Protein AF-A0A952QLT5-F1 (afdb_monomer_lite)

pLDDT: mean 81.27, std 15.03, range [35.94, 95.25]

Sequence (162 aa):
MIRPEEASAAYPIQHNERGAALALLPLIATLLYYASPRELRQEPLYQFLPQLCAYAALLTWSRLNGATVTRLGLTRALIPRGLRLGIATGLALGTANVLVILYLVPRLGADYRFLADTPHAKIPLLLMLPWFILMIAAMVELNFRGFLLGRLLGLGLPSALA

Structure (mmCIF, N/CA/C/O backbone):
data_AF-A0A952QLT5-F1
#
_entry.id   AF-A0A952QLT5-F1
#
loop_
_atom_site.group_PDB
_atom_site.id
_atom_site.type_symbol
_atom_site.label_atom_id
_atom_site.label_alt_id
_atom_site.label_comp_id
_atom_site.label_asym_id
_atom_site.label_entity_id
_atom_site.label_seq_id
_atom_site.pdbx_PDB_ins_code
_atom_site.Cartn_x
_atom_site.Cartn_y
_atom_site.Cartn_z
_atom_site.occupancy
_atom_site.B_iso_or_equiv
_atom_site.auth_seq_id
_atom_site.auth_comp_id
_atom_site.auth_asym_id
_atom_site.auth_atom_id
_atom_site.pdbx_PDB_model_num
ATOM 1 N N . MET A 1 1 ? 20.590 -24.428 -11.834 1.00 36.09 1 MET A N 1
ATOM 2 C CA . MET A 1 1 ? 21.970 -23.910 -11.926 1.00 36.09 1 MET A CA 1
ATOM 3 C C . MET A 1 1 ? 21.932 -22.771 -12.934 1.00 36.09 1 MET A C 1
ATOM 5 O O . MET A 1 1 ? 21.778 -23.038 -14.116 1.00 36.09 1 MET A O 1
ATOM 9 N N . ILE A 1 2 ? 21.871 -21.523 -12.466 1.00 38.81 2 ILE A N 1
ATOM 10 C CA . ILE A 1 2 ? 21.764 -20.344 -13.344 1.00 38.81 2 ILE A CA 1
ATOM 11 C C . ILE A 1 2 ? 23.170 -20.040 -13.867 1.00 38.81 2 ILE A C 1
ATOM 13 O O . ILE A 1 2 ? 24.128 -20.074 -13.093 1.00 38.81 2 ILE A O 1
ATOM 17 N N . ARG A 1 3 ? 23.307 -19.823 -15.179 1.00 35.94 3 ARG A N 1
ATOM 18 C CA . ARG A 1 3 ? 24.600 -19.536 -15.811 1.00 35.94 3 ARG A CA 1
ATOM 19 C C . ARG A 1 3 ? 25.127 -18.176 -15.317 1.00 35.94 3 ARG A C 1
ATOM 21 O O . ARG A 1 3 ? 24.349 -17.223 -15.280 1.00 35.94 3 ARG A O 1
ATOM 28 N N . PRO A 1 4 ? 26.426 -18.050 -14.984 1.00 48.34 4 PRO A N 1
ATOM 29 C CA . PRO A 1 4 ? 27.006 -16.804 -14.466 1.00 48.34 4 PRO A CA 1
ATOM 30 C C . PRO A 1 4 ? 26.878 -15.605 -15.424 1.00 48.34 4 PRO A C 1
ATOM 32 O O . PRO A 1 4 ? 26.941 -14.457 -14.994 1.00 48.34 4 PRO A O 1
ATOM 35 N N . GLU A 1 5 ? 26.623 -15.855 -16.708 1.00 43.56 5 GLU A N 1
ATOM 36 C CA . GLU A 1 5 ? 26.457 -14.825 -17.738 1.00 43.56 5 GLU A CA 1
ATOM 37 C C . GLU A 1 5 ? 25.092 -14.111 -17.665 1.00 43.56 5 GLU A C 1
ATOM 39 O O . GLU A 1 5 ? 25.003 -12.917 -17.947 1.00 43.56 5 GLU A O 1
ATOM 44 N N . GLU A 1 6 ? 24.037 -14.780 -17.181 1.00 43.28 6 GLU A N 1
ATOM 45 C CA . GLU A 1 6 ? 22.712 -14.159 -16.992 1.00 43.28 6 GLU A CA 1
ATOM 46 C C . GLU A 1 6 ? 22.671 -13.238 -15.762 1.00 43.28 6 GLU A C 1
ATOM 48 O O . GLU A 1 6 ? 21.925 -12.259 -15.740 1.00 43.28 6 GLU A O 1
ATOM 53 N N . ALA A 1 7 ? 23.525 -13.492 -14.764 1.00 42.78 7 ALA A N 1
ATOM 54 C CA . ALA A 1 7 ? 23.685 -12.611 -13.608 1.00 42.78 7 ALA A CA 1
ATOM 55 C C . ALA A 1 7 ? 24.369 -11.281 -13.983 1.00 42.78 7 ALA A C 1
ATOM 57 O O . ALA A 1 7 ? 24.081 -10.243 -13.387 1.00 42.78 7 ALA A O 1
ATOM 58 N N . SER A 1 8 ? 25.232 -11.292 -15.005 1.00 38.31 8 SER A N 1
ATOM 59 C CA . SER A 1 8 ? 25.955 -10.103 -15.470 1.00 38.31 8 SER A CA 1
ATOM 60 C C . SER A 1 8 ? 25.047 -9.124 -16.231 1.00 38.31 8 SER A C 1
ATOM 62 O O . SER A 1 8 ? 25.187 -7.910 -16.092 1.00 38.31 8 SER A O 1
ATOM 64 N N . ALA A 1 9 ? 24.035 -9.623 -16.949 1.00 39.69 9 ALA A N 1
ATOM 65 C CA . ALA A 1 9 ? 23.092 -8.792 -17.707 1.00 39.69 9 ALA A CA 1
ATOM 66 C C . ALA A 1 9 ? 22.035 -8.068 -16.843 1.00 39.69 9 ALA A C 1
ATOM 68 O O . ALA A 1 9 ? 21.414 -7.113 -17.312 1.00 39.69 9 ALA A O 1
ATOM 69 N N . ALA A 1 10 ? 21.837 -8.475 -15.584 1.00 40.59 10 ALA A N 1
ATOM 70 C CA . ALA A 1 10 ? 20.970 -7.775 -14.628 1.00 40.59 10 ALA A CA 1
ATOM 71 C C . ALA A 1 10 ? 21.656 -6.556 -13.973 1.00 40.59 10 ALA A C 1
ATOM 73 O O . ALA A 1 10 ? 20.989 -5.646 -13.479 1.00 40.59 10 ALA A O 1
ATOM 74 N N . TYR A 1 11 ? 22.989 -6.511 -14.016 1.00 40.41 11 TYR A N 1
ATOM 75 C CA . TYR A 1 11 ? 23.822 -5.520 -13.339 1.00 40.41 11 TYR A CA 1
ATOM 76 C C . TYR A 1 11 ? 23.891 -4.108 -13.983 1.00 40.41 11 TYR A C 1
ATOM 78 O O . TYR A 1 11 ? 24.006 -3.129 -13.240 1.00 40.41 11 TYR A O 1
ATOM 86 N N . PRO A 1 12 ? 23.777 -3.899 -15.316 1.00 38.44 12 PRO A N 1
ATOM 87 C CA . PRO A 1 12 ? 24.002 -2.572 -15.897 1.00 38.44 12 PRO A CA 1
ATOM 88 C C . PRO A 1 12 ? 22.835 -1.593 -15.676 1.00 38.44 12 PRO A C 1
ATOM 90 O O . PRO A 1 12 ? 23.028 -0.383 -15.771 1.00 38.44 12 PRO A O 1
ATOM 93 N N . ILE A 1 13 ? 21.623 -2.067 -15.350 1.00 49.72 13 ILE A N 1
ATOM 94 C CA . ILE A 1 13 ? 20.442 -1.195 -15.153 1.00 49.72 13 ILE A CA 1
ATOM 95 C C . ILE A 1 13 ? 20.454 -0.518 -13.770 1.00 49.72 13 ILE A C 1
ATOM 97 O O . ILE A 1 13 ? 19.896 0.576 -13.606 1.00 49.72 13 ILE A O 1
ATOM 101 N N . GLN A 1 14 ? 21.105 -1.153 -12.793 1.00 52.66 14 GLN A N 1
ATOM 102 C CA . GLN A 1 14 ? 21.151 -0.718 -11.396 1.00 52.66 14 GLN A CA 1
ATOM 103 C C . GLN A 1 14 ? 22.226 0.353 -11.154 1.00 52.66 14 GLN A C 1
ATOM 105 O O . GLN A 1 14 ? 22.047 1.232 -10.317 1.00 52.66 14 GLN A O 1
ATOM 110 N N . HIS A 1 15 ? 23.296 0.359 -11.957 1.00 52.56 15 HIS A N 1
ATOM 111 C CA . HIS A 1 15 ? 24.468 1.214 -11.742 1.00 52.56 15 HIS A CA 1
ATOM 112 C C . HIS A 1 15 ? 24.239 2.723 -11.977 1.00 52.56 15 HIS A C 1
ATOM 114 O O . HIS A 1 15 ? 25.069 3.535 -11.572 1.00 52.56 15 HIS A O 1
ATOM 120 N N . ASN A 1 16 ? 23.123 3.111 -12.609 1.00 67.62 16 ASN A N 1
ATOM 121 C CA . ASN A 1 16 ? 22.758 4.513 -12.876 1.00 67.62 16 ASN A CA 1
ATOM 122 C C . ASN A 1 16 ? 21.412 4.918 -12.247 1.00 67.62 16 ASN A C 1
ATOM 124 O O . ASN A 1 16 ? 20.824 5.940 -12.601 1.00 67.62 16 ASN A O 1
ATOM 128 N N . GLU A 1 17 ? 20.870 4.095 -11.354 1.00 80.50 17 GLU A N 1
ATOM 129 C CA . GLU A 1 17 ? 19.639 4.435 -10.659 1.00 80.50 17 GLU A CA 1
ATOM 130 C C . GLU A 1 17 ? 19.909 5.400 -9.501 1.00 80.50 17 GLU A C 1
ATOM 132 O O . GLU A 1 17 ? 20.767 5.166 -8.652 1.00 80.50 17 GLU A O 1
ATOM 137 N N . ARG A 1 18 ? 19.147 6.494 -9.444 1.00 85.25 18 ARG A N 1
ATOM 138 C CA . ARG A 1 18 ? 19.294 7.534 -8.422 1.00 85.25 18 ARG A CA 1
ATOM 139 C C . ARG A 1 18 ? 18.211 7.412 -7.361 1.00 85.25 18 ARG A C 1
ATOM 141 O O . ARG A 1 18 ? 17.051 7.151 -7.667 1.00 85.25 18 ARG A O 1
ATOM 148 N N . GLY A 1 19 ? 18.575 7.657 -6.105 1.00 86.38 19 GLY A N 1
ATOM 149 C CA . GLY A 1 19 ? 17.603 7.757 -5.015 1.00 86.38 19 GLY A CA 1
ATOM 150 C C . GLY A 1 19 ? 16.946 6.433 -4.612 1.00 86.38 19 GLY A C 1
ATOM 151 O O . GLY A 1 19 ? 15.830 6.461 -4.106 1.00 86.38 19 GLY A O 1
ATOM 152 N N . ALA A 1 20 ? 17.606 5.282 -4.794 1.00 87.19 20 ALA A N 1
ATOM 153 C CA . ALA A 1 20 ? 17.091 3.990 -4.318 1.00 87.19 20 ALA A CA 1
ATOM 154 C C . ALA A 1 20 ? 16.784 3.998 -2.803 1.00 87.19 20 ALA A C 1
ATOM 156 O O . ALA A 1 20 ? 15.791 3.421 -2.368 1.00 87.19 20 ALA A O 1
ATOM 157 N N . ALA A 1 21 ? 17.569 4.743 -2.013 1.00 90.00 21 ALA A N 1
ATOM 158 C CA . ALA A 1 21 ? 17.358 4.937 -0.576 1.00 90.00 21 ALA A CA 1
ATOM 159 C C . ALA A 1 21 ? 16.013 5.599 -0.211 1.00 90.00 21 ALA A C 1
ATOM 161 O O . ALA A 1 21 ? 15.576 5.479 0.931 1.00 90.00 21 ALA A O 1
ATOM 162 N N . LEU A 1 22 ? 15.309 6.238 -1.158 1.00 92.31 22 LEU A N 1
ATOM 163 C CA . LEU A 1 22 ? 13.953 6.759 -0.928 1.00 92.31 22 LEU A CA 1
ATOM 164 C C . LEU A 1 22 ? 12.965 5.650 -0.531 1.00 92.31 22 LEU A C 1
ATOM 166 O O . LEU A 1 22 ? 11.978 5.933 0.142 1.00 92.31 22 LEU A O 1
ATOM 170 N N . ALA A 1 23 ? 13.251 4.390 -0.875 1.00 91.62 23 ALA A N 1
ATOM 171 C CA . ALA A 1 23 ? 12.488 3.230 -0.418 1.00 91.62 23 ALA A CA 1
ATOM 172 C C . ALA A 1 23 ? 12.523 3.033 1.113 1.00 91.62 23 ALA A C 1
ATOM 174 O O . ALA A 1 23 ? 11.614 2.425 1.672 1.00 91.62 23 ALA A O 1
ATOM 175 N N . LEU A 1 24 ? 13.522 3.579 1.816 1.00 91.94 24 LEU A N 1
ATOM 176 C CA . LEU A 1 24 ? 13.597 3.507 3.280 1.00 91.94 24 LEU A CA 1
ATOM 177 C C . LEU A 1 24 ? 12.626 4.474 3.964 1.00 91.94 24 LEU A C 1
ATOM 179 O O . LEU A 1 24 ? 12.219 4.223 5.094 1.00 91.94 24 LEU A O 1
ATOM 183 N N . LEU A 1 25 ? 12.226 5.560 3.295 1.00 93.50 25 LEU A N 1
ATOM 184 C CA . LEU A 1 25 ? 11.369 6.594 3.877 1.00 93.50 25 LEU A CA 1
ATOM 185 C C . LEU A 1 25 ? 10.022 6.045 4.390 1.00 93.50 25 LEU A C 1
ATOM 187 O O . LEU A 1 25 ? 9.725 6.251 5.567 1.00 93.50 25 LEU A O 1
ATOM 191 N N . PRO A 1 26 ? 9.209 5.326 3.588 1.00 92.94 26 PRO A N 1
ATOM 192 C CA . PRO A 1 26 ? 7.968 4.742 4.098 1.00 92.94 26 PRO A CA 1
ATOM 193 C C . PRO A 1 26 ? 8.198 3.644 5.138 1.00 92.94 26 PRO A C 1
ATOM 195 O O . PRO A 1 26 ? 7.357 3.463 6.018 1.00 92.94 26 PRO A O 1
ATOM 198 N N . LEU A 1 27 ? 9.332 2.937 5.087 1.00 91.44 27 LEU A N 1
ATOM 199 C CA . LEU A 1 27 ? 9.670 1.918 6.078 1.00 91.44 27 LEU A CA 1
ATOM 200 C C . LEU A 1 27 ? 9.921 2.560 7.449 1.00 91.44 27 LEU A C 1
ATOM 202 O O . LEU A 1 27 ? 9.315 2.166 8.442 1.00 91.44 27 LEU A O 1
ATOM 206 N N . ILE A 1 28 ? 10.740 3.613 7.481 1.00 93.94 28 ILE A N 1
ATOM 207 C CA . ILE A 1 28 ? 11.005 4.409 8.682 1.00 93.94 28 ILE A CA 1
ATOM 208 C C . ILE A 1 28 ? 9.711 5.051 9.185 1.00 93.94 28 ILE A C 1
ATOM 210 O O . ILE A 1 28 ? 9.418 4.962 10.372 1.00 93.94 28 ILE A O 1
ATOM 214 N N . ALA A 1 29 ? 8.898 5.635 8.301 1.00 93.88 29 ALA A N 1
ATOM 215 C CA . ALA A 1 29 ? 7.616 6.223 8.685 1.00 93.88 29 ALA A CA 1
ATOM 216 C C . ALA A 1 29 ? 6.672 5.188 9.323 1.00 93.88 29 ALA A C 1
ATOM 218 O O . ALA A 1 29 ? 6.022 5.484 10.323 1.00 93.88 29 ALA A O 1
ATOM 219 N N . THR A 1 30 ? 6.642 3.959 8.798 1.00 93.62 30 THR A N 1
ATOM 220 C CA . THR A 1 30 ? 5.861 2.852 9.372 1.00 93.62 30 THR A CA 1
ATOM 221 C C . THR A 1 30 ? 6.380 2.461 10.755 1.00 93.62 30 THR A C 1
ATOM 223 O O . THR A 1 30 ? 5.596 2.327 11.693 1.00 93.62 30 THR A O 1
ATOM 226 N N . LEU A 1 31 ? 7.699 2.314 10.912 1.00 94.06 31 LEU A N 1
ATOM 227 C CA . LEU A 1 31 ? 8.315 1.988 12.201 1.00 94.06 31 LEU A CA 1
ATOM 228 C C . LEU A 1 31 ? 8.044 3.074 13.246 1.00 94.06 31 LEU A C 1
ATOM 230 O O . LEU A 1 31 ? 7.652 2.758 14.366 1.00 94.06 31 LEU A O 1
ATOM 234 N N . LEU A 1 32 ? 8.193 4.345 12.868 1.00 94.00 32 LEU A N 1
ATOM 235 C CA . LEU A 1 32 ? 7.909 5.482 13.741 1.00 94.00 32 LEU A CA 1
ATOM 236 C C . LEU A 1 32 ? 6.433 5.538 14.135 1.00 94.00 32 LEU A C 1
ATOM 238 O O . LEU A 1 32 ? 6.142 5.766 15.305 1.00 94.00 32 LEU A O 1
ATOM 242 N N . TYR A 1 33 ? 5.517 5.259 13.202 1.00 93.56 33 TYR A N 1
ATOM 243 C CA . TYR A 1 33 ? 4.089 5.173 13.504 1.00 93.56 33 TYR A CA 1
ATOM 244 C C . TYR A 1 33 ? 3.797 4.108 14.569 1.00 93.56 33 TYR A C 1
ATOM 246 O O . TYR A 1 33 ? 3.081 4.371 15.532 1.00 93.56 33 TYR A O 1
ATOM 254 N N . TYR A 1 34 ? 4.370 2.907 14.451 1.00 92.88 34 TYR A N 1
ATOM 255 C CA . TYR A 1 34 ? 4.155 1.864 15.459 1.00 92.88 34 TYR A CA 1
ATOM 256 C C . TYR A 1 34 ? 4.877 2.144 16.782 1.00 92.88 34 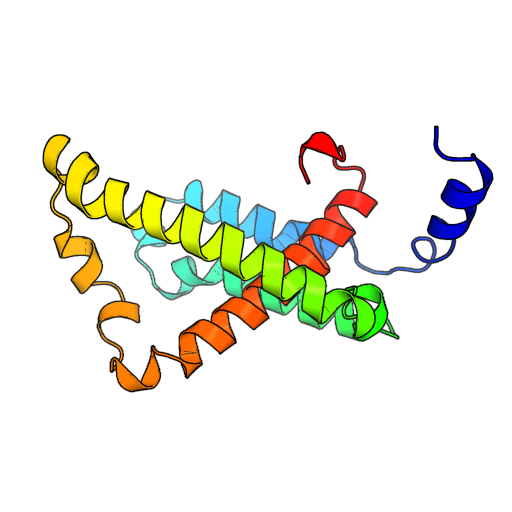TYR A C 1
ATOM 258 O O . TYR A 1 34 ? 4.365 1.762 17.836 1.00 92.88 34 TYR A O 1
ATOM 266 N N . ALA A 1 35 ? 6.011 2.845 16.748 1.00 94.50 35 ALA A N 1
ATOM 267 C CA . ALA A 1 35 ? 6.749 3.261 17.937 1.00 94.50 35 ALA A CA 1
ATOM 268 C C . ALA A 1 35 ? 6.112 4.455 18.674 1.00 94.50 35 ALA A C 1
ATOM 270 O O . ALA A 1 35 ? 6.483 4.732 19.814 1.00 94.50 35 ALA A O 1
ATOM 271 N N . SER A 1 36 ? 5.170 5.172 18.054 1.00 93.81 36 SER A N 1
ATOM 272 C CA . SER A 1 36 ? 4.598 6.380 18.642 1.00 93.81 36 SER A CA 1
ATOM 273 C C . SER A 1 36 ? 3.577 6.087 19.755 1.00 93.81 36 SER A C 1
ATOM 275 O O . SER A 1 36 ? 2.937 5.027 19.767 1.00 93.81 36 SER A O 1
ATOM 277 N N . PRO A 1 37 ? 3.338 7.063 20.651 1.00 95.12 37 PRO A N 1
ATOM 278 C CA . PRO A 1 37 ? 2.218 7.050 21.587 1.00 95.12 37 PRO A CA 1
ATOM 279 C C . PRO A 1 37 ? 0.861 6.851 20.900 1.00 95.12 37 PRO A C 1
ATOM 281 O O . PRO A 1 37 ? 0.683 7.153 19.713 1.00 95.12 37 PRO A O 1
ATOM 284 N N . ARG A 1 38 ? -0.110 6.334 21.659 1.00 91.19 38 ARG A N 1
ATOM 285 C CA . ARG A 1 38 ? -1.441 5.977 21.147 1.00 91.19 38 ARG A CA 1
ATOM 286 C C . ARG A 1 38 ? -2.219 7.204 20.678 1.00 91.19 38 ARG A C 1
ATOM 288 O O . ARG A 1 38 ? -2.959 7.094 19.709 1.00 91.19 38 ARG A O 1
ATOM 295 N N . GLU A 1 39 ? -2.010 8.334 21.336 1.00 93.06 39 GLU A N 1
ATOM 296 C CA . GLU A 1 39 ? -2.644 9.621 21.066 1.00 93.06 39 GLU A CA 1
ATOM 297 C C . GLU A 1 39 ? -2.296 10.083 19.647 1.00 93.06 39 GLU A C 1
ATOM 299 O O . GLU A 1 39 ? -3.181 10.384 18.856 1.00 93.06 39 GLU A O 1
ATOM 304 N N . LEU A 1 40 ? -1.013 10.006 19.272 1.00 90.19 40 LEU A N 1
ATOM 305 C CA . LEU A 1 40 ? -0.566 10.340 17.918 1.00 90.19 40 LEU A CA 1
ATOM 306 C C . LEU A 1 40 ? -1.095 9.356 16.872 1.00 90.19 40 LEU A C 1
ATOM 308 O O . LEU A 1 40 ? -1.480 9.776 15.789 1.00 90.19 40 LEU A O 1
ATOM 312 N N . ARG A 1 41 ? -1.178 8.054 17.180 1.00 90.12 41 ARG A N 1
ATOM 313 C CA . ARG A 1 41 ? -1.723 7.063 16.230 1.00 90.12 41 ARG A CA 1
ATOM 314 C C . ARG A 1 41 ? -3.206 7.260 15.914 1.00 90.12 41 ARG A C 1
ATOM 316 O O . ARG A 1 41 ? -3.672 6.729 14.910 1.00 90.12 41 ARG A O 1
ATOM 323 N N . GLN A 1 42 ? -3.941 7.967 16.770 1.00 87.56 42 GLN A N 1
ATOM 324 C CA . GLN A 1 42 ? -5.357 8.272 16.561 1.00 87.56 42 GLN A CA 1
ATOM 325 C C . GLN A 1 42 ? -5.570 9.498 15.665 1.00 87.56 42 GLN A C 1
ATOM 327 O O . GLN A 1 42 ? -6.660 9.656 15.119 1.00 87.56 42 GLN A O 1
ATOM 332 N N . GLU A 1 43 ? -4.539 10.323 15.465 1.00 89.88 43 GLU A N 1
ATOM 333 C CA . GLU A 1 43 ? -4.609 11.476 14.574 1.00 89.88 43 GLU A CA 1
ATOM 334 C C . GLU A 1 43 ? -4.617 11.028 13.101 1.00 89.88 43 GLU A C 1
ATOM 336 O O . GLU A 1 43 ? -3.659 10.388 12.648 1.00 89.88 43 GLU A O 1
ATOM 341 N N . PRO A 1 44 ? -5.646 11.383 12.302 1.00 87.38 44 PRO A N 1
ATOM 342 C CA . PRO A 1 44 ? -5.785 10.892 10.930 1.00 87.38 44 PRO A CA 1
ATOM 343 C C . PRO A 1 44 ? -4.561 11.178 10.054 1.00 87.38 44 PRO A C 1
ATOM 345 O O . PRO A 1 44 ? -4.092 10.306 9.327 1.00 87.38 44 PRO A O 1
ATOM 348 N N . LEU A 1 45 ? -3.992 12.384 10.147 1.00 88.19 45 LEU A N 1
ATOM 349 C CA . LEU A 1 45 ? -2.800 12.756 9.376 1.00 88.19 45 LEU A CA 1
ATOM 350 C C . LEU A 1 45 ? -1.597 11.872 9.710 1.00 88.19 45 LEU A C 1
ATOM 352 O O . LEU A 1 45 ? -0.832 11.502 8.819 1.00 88.19 45 LEU A O 1
ATOM 356 N N . TYR A 1 46 ? -1.449 11.509 10.982 1.00 89.50 46 TYR A N 1
ATOM 357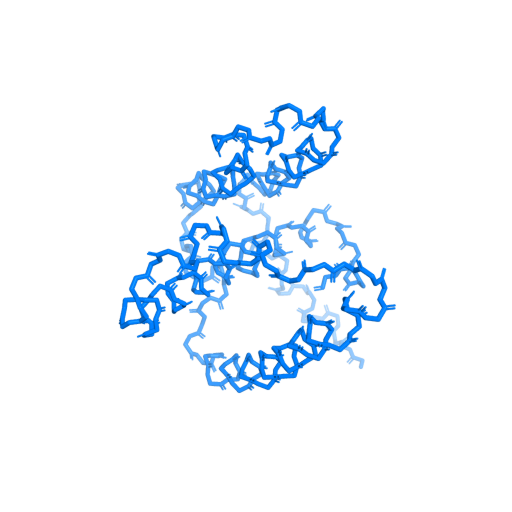 C CA . TYR A 1 46 ? -0.366 10.654 11.441 1.00 89.50 46 TYR A CA 1
ATOM 358 C C . TYR A 1 46 ? -0.573 9.201 10.989 1.00 89.50 46 TYR A C 1
ATOM 360 O O . TYR A 1 46 ? 0.378 8.543 10.570 1.00 89.50 46 TYR A O 1
ATOM 368 N N . GLN A 1 47 ? -1.825 8.732 10.964 1.00 88.94 47 GLN A N 1
ATOM 369 C CA . GLN A 1 47 ? -2.195 7.419 10.431 1.00 88.94 47 GLN A CA 1
ATOM 370 C C . GLN A 1 47 ? -1.868 7.275 8.934 1.00 88.94 47 GLN A C 1
ATOM 372 O O . GLN A 1 47 ? -1.446 6.205 8.493 1.00 88.94 47 GLN A O 1
ATOM 377 N N . PHE A 1 48 ? -2.022 8.346 8.148 1.00 89.81 48 PHE A N 1
ATOM 378 C CA . PHE A 1 48 ? -1.711 8.343 6.713 1.00 89.81 48 PHE A CA 1
ATOM 379 C C . PHE A 1 48 ? -0.247 8.657 6.384 1.00 89.81 48 PHE A C 1
ATOM 381 O O . PHE A 1 48 ? 0.159 8.499 5.230 1.00 89.81 48 PHE A O 1
ATOM 388 N N . LEU A 1 49 ? 0.564 9.062 7.365 1.00 92.56 49 LEU A N 1
ATOM 389 C CA . LEU A 1 49 ? 1.949 9.480 7.148 1.00 92.56 49 LEU A CA 1
ATOM 390 C C . LEU A 1 49 ? 2.799 8.424 6.416 1.00 92.56 49 LEU A C 1
ATOM 392 O O . LEU A 1 49 ? 3.454 8.796 5.439 1.00 92.56 49 LEU A O 1
ATOM 396 N N . PRO A 1 50 ? 2.757 7.120 6.771 1.00 92.81 50 PRO A N 1
ATOM 397 C CA . PRO A 1 50 ? 3.520 6.109 6.040 1.00 92.81 50 PRO A CA 1
ATOM 398 C C . PRO A 1 50 ? 3.148 6.045 4.555 1.00 92.81 50 PRO A C 1
ATOM 400 O O . PRO A 1 50 ? 4.028 5.984 3.695 1.00 92.81 50 PRO A O 1
ATOM 403 N N . GLN A 1 51 ? 1.852 6.141 4.244 1.00 91.56 51 GLN A N 1
ATOM 404 C CA . GLN A 1 51 ? 1.347 6.099 2.873 1.00 91.56 51 GLN A CA 1
ATOM 405 C C . GLN A 1 51 ? 1.750 7.351 2.080 1.00 91.56 51 GLN A C 1
ATOM 407 O O . GLN A 1 51 ? 2.161 7.253 0.922 1.00 91.56 51 GLN A O 1
ATOM 412 N N . LEU A 1 52 ? 1.677 8.530 2.705 1.00 93.25 52 L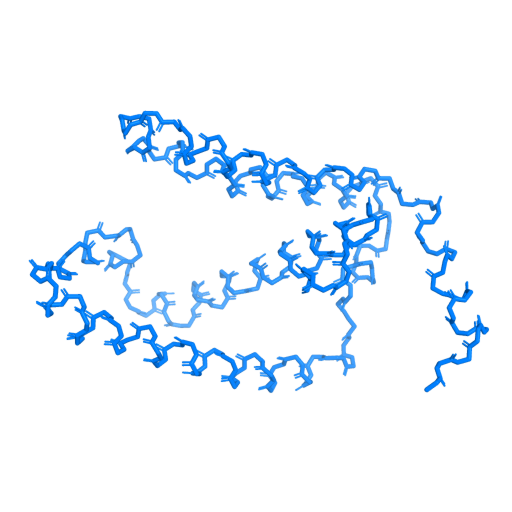EU A N 1
ATOM 413 C CA . LEU A 1 52 ? 2.111 9.792 2.103 1.00 93.25 52 LEU A CA 1
ATOM 414 C C . LEU A 1 52 ? 3.612 9.768 1.795 1.00 93.25 52 LEU A C 1
ATOM 416 O O . LEU A 1 52 ? 4.016 10.107 0.681 1.00 93.25 52 LEU A O 1
ATOM 420 N N . CYS A 1 53 ? 4.429 9.294 2.738 1.00 95.25 53 CYS A N 1
ATOM 421 C CA . CYS A 1 53 ? 5.859 9.075 2.540 1.00 95.25 53 CYS A CA 1
ATOM 422 C C . CYS A 1 53 ? 6.131 8.112 1.379 1.00 95.25 53 CYS A C 1
ATOM 424 O O . CYS A 1 53 ? 7.014 8.370 0.563 1.00 95.25 53 CYS A O 1
ATOM 426 N N . ALA A 1 54 ? 5.356 7.032 1.272 1.00 93.50 54 ALA A N 1
ATOM 427 C CA . ALA A 1 54 ? 5.514 6.033 0.225 1.00 93.50 54 ALA A CA 1
ATOM 428 C C . ALA A 1 54 ? 5.275 6.620 -1.172 1.00 93.50 54 ALA A C 1
ATOM 430 O O . ALA A 1 54 ? 6.083 6.416 -2.083 1.00 93.50 54 ALA A O 1
ATOM 431 N N . TYR A 1 55 ? 4.193 7.380 -1.347 1.00 93.44 55 TYR A N 1
ATOM 432 C CA . TYR A 1 55 ? 3.883 8.009 -2.630 1.00 93.44 55 TYR A CA 1
ATOM 433 C C . TYR A 1 55 ? 4.807 9.183 -2.953 1.00 93.44 55 TYR A C 1
ATOM 435 O O . TYR A 1 55 ? 5.201 9.335 -4.109 1.00 93.44 55 TYR A O 1
ATOM 443 N N . ALA A 1 56 ? 5.214 9.971 -1.955 1.00 94.44 56 ALA A N 1
ATOM 444 C CA . ALA A 1 56 ? 6.198 11.034 -2.141 1.00 94.44 56 ALA A CA 1
ATOM 445 C C . ALA A 1 56 ? 7.559 10.470 -2.577 1.00 94.44 56 ALA A C 1
ATOM 447 O O . ALA A 1 56 ? 8.171 10.992 -3.513 1.00 94.44 56 ALA A O 1
ATOM 448 N N . ALA A 1 57 ? 8.005 9.373 -1.958 1.00 94.31 57 ALA A N 1
ATOM 449 C CA . ALA A 1 57 ? 9.219 8.661 -2.341 1.00 94.31 57 ALA A CA 1
ATOM 450 C C . ALA A 1 57 ? 9.134 8.130 -3.777 1.00 94.31 57 ALA A C 1
ATOM 452 O O . ALA A 1 57 ? 10.033 8.394 -4.574 1.00 94.31 57 ALA A O 1
ATOM 453 N N . LEU A 1 58 ? 8.032 7.459 -4.131 1.00 93.00 58 LEU A N 1
ATOM 454 C CA . LEU A 1 58 ? 7.799 6.946 -5.483 1.00 93.00 58 LEU A CA 1
ATOM 455 C C . LEU A 1 58 ? 7.792 8.066 -6.533 1.00 93.00 58 LEU A C 1
ATOM 457 O O . LEU A 1 58 ? 8.430 7.933 -7.575 1.00 93.00 58 LEU A O 1
ATOM 461 N N . LEU A 1 59 ? 7.088 9.169 -6.268 1.00 93.19 59 LEU A N 1
ATOM 462 C CA . LEU A 1 59 ? 6.999 10.312 -7.180 1.00 93.19 59 LEU A CA 1
ATOM 463 C C . LEU A 1 59 ? 8.350 11.015 -7.343 1.00 93.19 59 LEU A C 1
ATOM 465 O O . LEU A 1 59 ? 8.717 11.434 -8.438 1.00 93.19 59 LEU A O 1
ATOM 469 N N . THR A 1 60 ? 9.100 11.150 -6.254 1.00 93.00 60 THR A N 1
ATOM 470 C CA . THR A 1 60 ? 10.432 11.757 -6.297 1.00 93.00 60 THR A CA 1
ATOM 471 C C . THR A 1 60 ? 11.388 10.861 -7.073 1.00 93.00 60 THR A C 1
ATOM 473 O O . THR A 1 60 ? 12.052 11.323 -7.997 1.00 93.00 60 THR A O 1
ATOM 476 N N . TRP A 1 61 ? 11.406 9.562 -6.776 1.00 93.31 61 TRP A N 1
ATOM 477 C CA . TRP A 1 61 ? 12.234 8.600 -7.496 1.00 93.31 61 TRP A CA 1
ATOM 478 C C . TRP A 1 61 ? 11.877 8.527 -8.986 1.00 93.31 61 TRP A C 1
ATOM 480 O O . TRP A 1 61 ? 12.782 8.498 -9.819 1.00 93.31 61 TRP A O 1
ATOM 490 N N . SER A 1 62 ? 10.591 8.562 -9.350 1.00 91.00 62 SER A N 1
ATOM 491 C CA . SER A 1 62 ? 10.168 8.524 -10.755 1.00 91.00 62 SER A CA 1
ATOM 492 C C . SER A 1 62 ? 10.578 9.774 -11.529 1.00 91.00 62 SER A C 1
ATOM 494 O O . SER A 1 62 ? 10.888 9.681 -12.711 1.00 91.00 62 SER A O 1
ATOM 496 N N . ARG A 1 63 ? 10.651 10.937 -10.872 1.00 91.31 63 ARG A N 1
ATOM 497 C CA . ARG A 1 63 ? 11.185 12.170 -11.471 1.00 91.31 63 ARG A CA 1
ATOM 498 C C . ARG A 1 63 ? 12.703 12.140 -11.625 1.00 91.31 63 ARG A C 1
ATOM 500 O O . ARG A 1 63 ? 13.225 12.688 -12.589 1.00 91.31 63 ARG A O 1
ATOM 507 N N . LEU A 1 64 ? 13.408 11.509 -10.688 1.00 89.50 64 LEU A N 1
ATOM 508 C CA . LEU A 1 64 ? 14.867 11.375 -10.730 1.00 89.50 64 LEU A CA 1
ATOM 509 C C . LEU A 1 64 ? 15.344 10.338 -11.757 1.00 89.50 64 LEU A C 1
ATOM 511 O O . LEU A 1 64 ? 16.503 10.385 -12.169 1.00 89.50 64 LEU A O 1
ATOM 515 N N . ASN A 1 65 ? 14.473 9.409 -12.163 1.00 87.44 65 ASN A N 1
ATOM 516 C CA . ASN A 1 65 ? 14.819 8.288 -13.031 1.00 87.44 65 ASN A CA 1
ATOM 517 C C . ASN A 1 65 ? 13.901 8.213 -14.259 1.00 87.44 65 ASN A C 1
ATOM 519 O O . ASN A 1 65 ? 12.699 7.986 -14.147 1.00 87.44 65 ASN A O 1
ATOM 523 N N . GLY A 1 66 ? 14.488 8.301 -15.455 1.00 82.19 66 GLY A N 1
ATOM 524 C CA . GLY A 1 66 ? 13.776 8.023 -16.705 1.00 82.19 66 GLY A CA 1
ATOM 525 C C . GLY A 1 66 ? 13.388 6.544 -16.863 1.00 82.19 66 GLY A C 1
ATOM 526 O O . GLY A 1 66 ? 13.905 5.663 -16.170 1.00 82.19 66 GLY A O 1
ATOM 527 N N . ALA A 1 67 ? 12.499 6.266 -17.824 1.00 81.88 67 ALA A N 1
ATOM 528 C CA . ALA A 1 67 ? 11.991 4.922 -18.139 1.00 81.88 67 ALA A CA 1
ATOM 529 C C . ALA A 1 67 ? 11.314 4.203 -16.949 1.00 81.88 67 ALA A C 1
ATOM 531 O O . ALA A 1 67 ? 11.449 2.991 -16.766 1.00 81.88 67 ALA A O 1
ATOM 532 N N . THR A 1 68 ? 10.552 4.953 -16.147 1.00 82.56 68 THR A N 1
ATOM 533 C CA . THR A 1 68 ? 9.897 4.497 -14.910 1.00 82.56 68 THR A CA 1
ATOM 534 C C . THR A 1 68 ? 9.050 3.235 -15.101 1.00 82.56 68 THR A C 1
ATOM 536 O O . THR A 1 68 ? 9.125 2.325 -14.285 1.00 82.56 68 THR A O 1
ATOM 539 N N . VAL A 1 69 ? 8.289 3.137 -16.197 1.00 80.69 69 VAL A N 1
ATOM 540 C CA . VAL A 1 69 ? 7.412 1.983 -16.482 1.00 80.69 69 VAL A CA 1
ATOM 541 C C . VAL A 1 69 ? 8.213 0.680 -16.543 1.00 80.69 69 VAL A C 1
ATOM 543 O O . VAL A 1 69 ? 7.854 -0.307 -15.904 1.00 80.69 69 VAL A O 1
ATOM 546 N N . THR A 1 70 ? 9.342 0.695 -17.252 1.00 79.25 70 THR A N 1
ATOM 547 C CA . THR A 1 70 ? 10.231 -0.465 -17.371 1.00 79.25 70 THR A CA 1
ATOM 548 C C . THR A 1 70 ? 10.918 -0.774 -16.041 1.00 79.25 70 THR A C 1
ATOM 550 O O . THR A 1 70 ? 10.998 -1.934 -15.647 1.00 79.25 70 THR A O 1
ATOM 553 N N . ARG A 1 71 ? 11.367 0.255 -15.308 1.00 81.19 71 ARG A N 1
ATOM 554 C CA . ARG A 1 71 ? 12.062 0.101 -14.014 1.00 81.19 71 ARG A CA 1
ATOM 555 C C . ARG A 1 71 ? 11.160 -0.395 -12.879 1.00 81.19 71 ARG A C 1
ATOM 557 O O . ARG A 1 71 ? 11.657 -1.053 -11.970 1.00 81.19 71 ARG A O 1
ATOM 564 N N . LEU A 1 72 ? 9.859 -0.113 -12.948 1.00 83.25 72 LEU A N 1
ATOM 565 C CA . LEU A 1 72 ? 8.837 -0.658 -12.046 1.00 83.25 72 LEU A CA 1
ATOM 566 C C . LEU A 1 72 ? 8.403 -2.085 -12.429 1.00 83.25 72 LEU A C 1
ATOM 568 O O . LEU A 1 72 ? 7.550 -2.664 -11.762 1.00 83.25 72 LEU A O 1
ATOM 572 N N . GLY A 1 73 ? 8.945 -2.658 -13.511 1.00 77.69 73 GLY A N 1
ATOM 573 C CA . GLY A 1 73 ? 8.603 -4.012 -13.950 1.00 77.69 73 GLY A CA 1
ATOM 574 C C . GLY A 1 73 ? 7.204 -4.136 -14.561 1.00 77.69 73 GLY A C 1
ATOM 575 O O . GLY A 1 73 ? 6.652 -5.237 -14.611 1.00 77.69 73 GLY A O 1
ATOM 576 N N . LEU A 1 74 ? 6.622 -3.032 -15.049 1.00 78.19 74 LEU A N 1
ATOM 577 C CA . LEU A 1 74 ? 5.293 -2.993 -15.674 1.00 78.19 74 LEU A CA 1
ATOM 578 C C . LEU A 1 74 ? 5.333 -3.494 -17.127 1.00 78.19 74 LEU A C 1
ATOM 580 O O . LEU A 1 74 ? 4.927 -2.812 -18.071 1.00 78.19 74 LEU A O 1
ATOM 584 N N . THR A 1 75 ? 5.833 -4.711 -17.322 1.00 79.81 75 THR A N 1
ATOM 585 C CA . THR A 1 75 ? 5.922 -5.347 -18.637 1.00 79.81 75 THR A CA 1
ATOM 586 C C . THR A 1 75 ? 4.592 -6.008 -18.986 1.00 79.81 75 THR A C 1
ATOM 588 O O . THR A 1 75 ? 4.138 -6.910 -18.281 1.00 79.81 75 THR A O 1
ATOM 591 N N . ARG A 1 76 ? 3.984 -5.626 -20.120 1.00 78.62 76 ARG A N 1
ATOM 592 C CA . ARG A 1 76 ? 2.678 -6.161 -20.566 1.00 78.62 76 ARG A CA 1
ATOM 593 C C . ARG A 1 76 ? 2.630 -7.692 -20.626 1.00 78.62 76 ARG A C 1
ATOM 595 O O . ARG A 1 76 ? 1.616 -8.285 -20.277 1.00 78.62 76 ARG A O 1
ATOM 602 N N . ALA A 1 77 ? 3.742 -8.328 -20.994 1.00 82.88 77 ALA A N 1
ATOM 603 C CA . ALA A 1 77 ? 3.863 -9.785 -21.062 1.00 82.88 77 ALA A CA 1
ATOM 604 C C . ALA A 1 77 ? 3.672 -10.492 -19.703 1.00 82.88 77 ALA A C 1
ATOM 606 O O . ALA A 1 77 ? 3.272 -11.653 -19.662 1.00 82.88 77 ALA A O 1
ATOM 607 N N . LEU A 1 78 ? 3.931 -9.805 -18.584 1.00 79.50 78 LEU A N 1
ATOM 608 C CA . LEU A 1 78 ? 3.817 -10.372 -17.237 1.00 79.50 78 LEU A CA 1
ATOM 609 C C . LEU A 1 78 ? 2.414 -10.208 -16.634 1.00 79.50 78 LEU A C 1
ATOM 611 O O . LEU A 1 78 ? 2.103 -10.887 -15.655 1.00 79.50 78 LEU A O 1
ATOM 615 N N . ILE A 1 79 ? 1.551 -9.371 -17.225 1.00 82.25 79 ILE A N 1
ATOM 616 C CA . ILE A 1 79 ? 0.209 -9.067 -16.700 1.00 82.25 79 ILE A CA 1
ATOM 617 C C . ILE A 1 79 ? -0.646 -10.334 -16.518 1.00 82.25 79 ILE A C 1
ATOM 619 O O . ILE A 1 79 ? -1.163 -10.524 -15.418 1.00 82.25 79 ILE A O 1
ATOM 623 N N . PRO A 1 80 ? -0.766 -11.261 -17.494 1.00 85.94 80 PRO A N 1
ATOM 624 C CA . PRO A 1 80 ? -1.632 -12.435 -17.330 1.00 85.94 80 PRO A CA 1
ATOM 625 C C . PRO A 1 80 ? -1.143 -13.400 -16.244 1.00 85.94 80 PRO A C 1
ATOM 627 O O . PRO A 1 80 ? -1.930 -14.118 -15.625 1.00 85.94 80 PRO A O 1
ATOM 630 N N . ARG A 1 81 ? 0.175 -13.460 -16.021 1.00 86.69 81 ARG A N 1
ATOM 631 C CA . ARG A 1 81 ? 0.763 -14.251 -14.934 1.00 86.69 81 ARG A CA 1
ATOM 632 C C . ARG A 1 81 ? 0.520 -13.574 -13.587 1.00 86.69 81 ARG A C 1
ATOM 634 O O . ARG A 1 81 ? 0.095 -14.250 -12.655 1.00 86.69 81 ARG A O 1
ATOM 641 N N . GLY A 1 82 ? 0.748 -12.262 -13.511 1.00 82.88 82 GLY A N 1
ATOM 642 C CA . GLY A 1 82 ? 0.494 -11.457 -12.317 1.00 82.88 82 GLY A CA 1
ATOM 643 C C . GLY A 1 82 ? -0.967 -11.517 -11.885 1.00 82.88 82 GLY A C 1
ATOM 644 O O . GLY A 1 82 ? -1.236 -11.756 -10.718 1.00 82.88 82 GLY A O 1
ATOM 645 N N . LEU A 1 83 ? -1.905 -11.420 -12.830 1.00 85.88 83 LEU A N 1
ATOM 646 C CA . LEU A 1 83 ? -3.335 -11.503 -12.543 1.00 85.88 83 LEU A CA 1
ATOM 647 C C . LEU A 1 83 ? -3.737 -12.880 -12.002 1.00 85.88 83 LEU A C 1
ATOM 649 O O . LEU A 1 83 ? -4.444 -12.955 -11.005 1.00 85.88 83 LEU A O 1
ATOM 653 N N . ARG A 1 84 ? -3.261 -13.977 -12.609 1.00 88.44 84 ARG A N 1
ATOM 654 C CA . ARG A 1 84 ? -3.563 -15.337 -12.125 1.00 88.44 84 ARG A CA 1
ATOM 655 C C . ARG A 1 84 ? -3.055 -15.570 -10.706 1.00 88.44 84 ARG A C 1
ATOM 657 O O . ARG A 1 84 ? -3.804 -16.061 -9.868 1.00 88.44 84 ARG A O 1
ATOM 664 N N . LEU A 1 85 ? -1.799 -15.204 -10.444 1.00 87.69 85 LEU A N 1
ATOM 665 C CA . LEU A 1 85 ? -1.216 -15.336 -9.110 1.00 87.69 85 LEU A CA 1
ATOM 666 C C . LEU A 1 85 ? -1.903 -14.405 -8.113 1.00 87.69 85 LEU A C 1
ATOM 668 O O . LEU A 1 85 ? -2.244 -14.861 -7.033 1.00 87.69 85 LEU A O 1
ATOM 672 N N . GLY A 1 86 ? -2.168 -13.154 -8.493 1.00 85.75 86 GLY A N 1
ATOM 673 C CA . GLY A 1 86 ? -2.838 -12.165 -7.651 1.00 85.75 86 GLY A CA 1
ATOM 674 C C . GLY A 1 86 ? -4.273 -12.545 -7.290 1.00 85.75 86 GLY A C 1
ATOM 675 O O . GLY A 1 86 ? -4.682 -12.353 -6.151 1.00 85.75 86 GLY A O 1
ATOM 676 N N . ILE A 1 87 ? -5.031 -13.140 -8.217 1.00 88.62 87 ILE A N 1
ATOM 677 C CA . ILE A 1 87 ? -6.365 -13.682 -7.920 1.00 88.62 87 ILE A CA 1
ATOM 678 C C . ILE A 1 87 ? -6.245 -14.863 -6.955 1.00 88.62 87 ILE A C 1
ATOM 680 O O . ILE A 1 87 ? -6.962 -14.905 -5.961 1.00 88.62 87 ILE A O 1
ATOM 684 N N . ALA A 1 88 ? -5.335 -15.806 -7.217 1.00 91.50 88 ALA A N 1
ATOM 685 C CA . ALA A 1 88 ? -5.164 -16.978 -6.362 1.00 91.50 88 ALA A CA 1
ATOM 686 C C . ALA A 1 88 ? -4.743 -16.592 -4.933 1.00 91.50 88 ALA A C 1
ATOM 688 O O . ALA A 1 88 ? -5.360 -17.038 -3.966 1.00 91.50 88 ALA A O 1
ATOM 689 N N . THR A 1 89 ? -3.734 -15.728 -4.788 1.00 87.69 89 THR A N 1
ATOM 690 C CA . THR A 1 89 ? -3.274 -15.244 -3.481 1.00 87.69 89 THR A CA 1
ATOM 691 C C . THR A 1 89 ? -4.314 -14.355 -2.814 1.00 87.69 89 THR A C 1
ATOM 693 O O . THR A 1 89 ? -4.556 -14.510 -1.622 1.00 87.69 89 THR A O 1
ATOM 696 N N . GLY A 1 90 ? -4.974 -13.473 -3.568 1.00 87.31 90 GLY A N 1
ATOM 697 C CA . GLY A 1 90 ? -6.027 -12.598 -3.063 1.00 87.31 90 GLY A CA 1
ATOM 698 C C . GLY A 1 90 ? -7.227 -13.373 -2.524 1.00 87.31 90 GLY A C 1
ATOM 699 O O . GLY A 1 90 ? -7.701 -13.075 -1.431 1.00 87.31 90 GLY A O 1
ATOM 700 N N . LEU A 1 91 ? -7.680 -14.412 -3.231 1.00 90.25 91 LEU A N 1
ATOM 701 C CA . LEU A 1 91 ? -8.758 -15.286 -2.762 1.00 90.25 91 LEU A CA 1
ATOM 702 C C . LEU A 1 91 ? -8.337 -16.088 -1.528 1.00 90.25 91 LEU A C 1
ATOM 704 O O . LEU A 1 91 ? -9.104 -16.169 -0.569 1.00 90.25 91 LEU A O 1
ATOM 708 N N . ALA A 1 92 ? -7.125 -16.647 -1.522 1.00 92.69 92 ALA A N 1
ATOM 709 C CA . ALA A 1 92 ? -6.625 -17.423 -0.391 1.00 92.69 92 ALA A CA 1
ATOM 710 C C . ALA A 1 92 ? -6.477 -16.559 0.874 1.00 92.69 92 ALA A C 1
ATOM 712 O O . ALA A 1 92 ? -7.044 -16.887 1.916 1.00 92.69 92 ALA A O 1
ATOM 713 N N . LEU A 1 93 ? -5.773 -15.427 0.774 1.00 91.38 93 LEU A N 1
ATOM 714 C CA . LEU A 1 93 ? -5.564 -14.502 1.890 1.00 91.38 93 LEU A CA 1
ATOM 715 C C . LEU A 1 93 ? -6.864 -13.816 2.310 1.00 91.38 93 LEU A C 1
ATOM 717 O O . LEU A 1 93 ? -7.100 -13.655 3.502 1.00 91.38 93 LEU A O 1
ATOM 721 N N . GLY A 1 94 ? -7.731 -13.458 1.361 1.00 88.88 94 GLY A N 1
ATOM 722 C CA . GLY A 1 94 ? -9.047 -12.894 1.649 1.00 88.88 94 GLY A CA 1
ATOM 723 C C . GLY A 1 94 ? -9.922 -13.869 2.433 1.00 88.88 94 GLY A C 1
ATOM 724 O O . GLY A 1 94 ? -10.495 -13.494 3.452 1.00 88.88 94 GLY A O 1
ATOM 725 N N . THR A 1 95 ? -9.954 -15.139 2.022 1.00 91.31 95 THR A N 1
ATOM 726 C CA . THR A 1 95 ? -10.685 -16.194 2.741 1.00 91.31 95 THR A CA 1
ATOM 727 C C . THR A 1 95 ? -10.106 -16.411 4.135 1.00 91.31 95 THR A C 1
ATOM 729 O O . THR A 1 95 ? -10.851 -16.423 5.112 1.00 91.31 95 THR A O 1
ATOM 732 N N . ALA A 1 96 ? -8.779 -16.519 4.255 1.00 93.75 96 ALA A N 1
ATOM 733 C CA . ALA A 1 96 ? -8.114 -16.646 5.549 1.00 93.75 96 ALA A CA 1
ATOM 734 C C . ALA A 1 96 ? -8.423 -15.451 6.468 1.00 93.75 96 ALA A C 1
ATOM 736 O O . ALA A 1 96 ? -8.749 -15.642 7.637 1.00 93.75 96 ALA A O 1
ATOM 737 N N . ASN A 1 97 ? -8.399 -14.229 5.932 1.00 90.31 97 ASN A N 1
ATOM 738 C CA . ASN A 1 97 ? -8.716 -13.012 6.673 1.00 90.31 97 ASN A CA 1
ATOM 739 C C . ASN A 1 97 ? -10.171 -13.006 7.168 1.00 90.31 97 ASN A C 1
ATOM 741 O O . ASN A 1 97 ? -10.422 -12.716 8.335 1.00 90.31 97 ASN A O 1
ATOM 745 N N . VAL A 1 98 ? -11.129 -13.393 6.318 1.00 88.94 98 VAL A N 1
ATOM 746 C CA . VAL A 1 98 ? -12.541 -13.530 6.711 1.00 88.94 98 VAL A CA 1
ATOM 747 C C . VAL A 1 98 ? -12.710 -14.576 7.814 1.00 88.94 98 VAL A C 1
ATOM 749 O O . VAL A 1 98 ? -13.405 -14.315 8.793 1.00 88.94 98 VAL A O 1
ATOM 752 N N . LEU A 1 99 ? -12.043 -15.729 7.709 1.00 91.94 99 LEU A N 1
ATOM 753 C CA . LEU A 1 99 ? -12.086 -16.767 8.743 1.00 91.94 99 LEU A CA 1
ATOM 754 C C . LEU A 1 99 ? -11.521 -16.264 10.076 1.00 91.94 99 LEU A C 1
ATOM 756 O O . LEU A 1 99 ? -12.130 -16.478 11.122 1.00 91.94 99 LEU A O 1
ATOM 760 N N . VAL A 1 100 ? -10.392 -15.554 10.057 1.00 89.94 100 VAL A N 1
ATOM 761 C CA . VAL A 1 100 ? -9.809 -14.964 11.269 1.00 89.94 100 VAL A CA 1
ATOM 762 C C . VAL A 1 100 ? -10.782 -13.973 11.910 1.00 89.94 100 VAL A C 1
ATOM 764 O O . VAL A 1 100 ? -11.064 -14.081 13.102 1.00 89.94 100 VAL A O 1
ATOM 767 N N . ILE A 1 101 ? -11.342 -13.051 11.126 1.00 86.62 101 ILE A N 1
ATOM 768 C CA . ILE A 1 101 ? -12.243 -12.006 11.624 1.00 86.62 101 ILE A CA 1
ATOM 769 C C . ILE A 1 101 ? -13.549 -12.587 12.176 1.00 86.62 101 ILE A C 1
ATOM 771 O O . ILE A 1 101 ? -14.007 -12.153 13.227 1.00 86.62 101 ILE A O 1
ATOM 775 N N . LEU A 1 102 ? -14.165 -13.544 11.480 1.00 87.38 102 LEU A N 1
ATOM 776 C CA . LEU A 1 102 ? -15.492 -14.043 11.850 1.00 87.38 102 LEU A CA 1
ATOM 777 C C . LEU A 1 102 ? -15.453 -15.176 12.878 1.00 87.38 102 LEU A C 1
ATOM 779 O O . LEU A 1 102 ? -16.443 -15.394 13.570 1.00 87.38 102 LEU A O 1
ATOM 783 N N . TYR A 1 103 ? -14.342 -15.909 12.984 1.00 87.94 103 TYR A N 1
ATOM 784 C CA . TYR A 1 103 ? -14.259 -17.088 13.847 1.00 87.94 103 TYR A CA 1
ATOM 785 C C . TYR A 1 103 ? -13.237 -16.948 14.973 1.00 87.94 103 TYR A C 1
ATOM 787 O O . TYR A 1 103 ? -13.548 -17.271 16.120 1.00 87.94 103 TYR A O 1
ATOM 795 N N . LEU A 1 104 ? -12.022 -16.480 14.669 1.00 88.00 104 LEU A N 1
ATOM 796 C CA . LEU A 1 104 ? -10.943 -16.416 15.655 1.00 88.00 104 LEU A CA 1
AT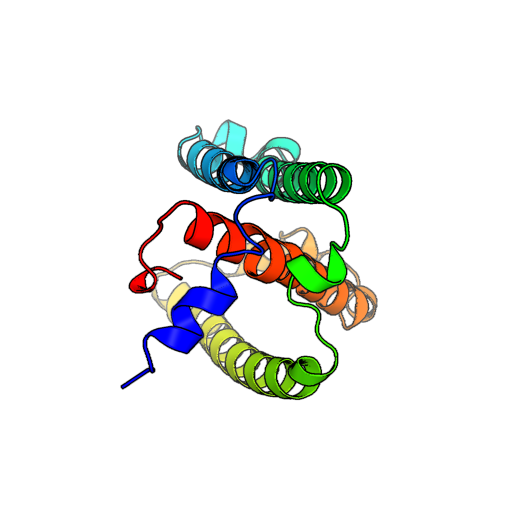OM 797 C C . LEU A 1 104 ? -11.093 -15.204 16.581 1.00 88.00 104 LEU A C 1
ATOM 799 O O . LEU A 1 104 ? -11.031 -15.368 17.795 1.00 88.00 104 LEU A O 1
ATOM 803 N N . VAL A 1 105 ? -11.339 -14.014 16.027 1.00 87.00 105 VAL A N 1
ATOM 804 C CA . VAL A 1 105 ? -11.496 -12.769 16.802 1.00 87.00 105 VAL A CA 1
ATOM 805 C C . VAL A 1 105 ? -12.616 -12.882 17.856 1.00 87.00 105 VAL A C 1
ATOM 807 O O . VAL A 1 105 ? -12.328 -12.613 19.025 1.00 87.00 105 VAL A O 1
ATOM 810 N N . PRO A 1 106 ? -13.829 -13.390 17.537 1.00 85.88 106 PRO A N 1
ATOM 811 C CA . PRO A 1 106 ? -14.872 -13.595 18.544 1.00 85.88 106 PRO A CA 1
ATOM 812 C C . PRO A 1 106 ? -14.498 -14.639 19.597 1.00 85.88 106 PRO A C 1
ATOM 814 O O . PRO A 1 106 ? -14.825 -14.477 20.770 1.00 85.88 106 PRO A O 1
ATOM 817 N N . ARG A 1 107 ? -13.769 -15.697 19.211 1.00 87.88 107 ARG A N 1
ATOM 818 C CA . ARG A 1 107 ? -13.274 -16.710 20.159 1.00 87.88 107 ARG A CA 1
ATOM 819 C C . ARG A 1 107 ? -12.301 -16.142 21.186 1.00 87.88 107 ARG A C 1
ATOM 821 O O . ARG A 1 107 ? -12.220 -16.671 22.288 1.00 87.88 107 ARG A O 1
ATOM 828 N N . LEU A 1 108 ? -11.573 -15.090 20.823 1.00 87.06 108 LEU A N 1
ATOM 829 C CA . LEU A 1 108 ? -10.651 -14.374 21.704 1.00 87.06 108 LEU A CA 1
ATOM 830 C C . LEU A 1 108 ? -11.355 -13.292 22.546 1.00 87.06 108 LEU A C 1
ATOM 832 O O . LEU A 1 108 ? -10.687 -12.556 23.266 1.00 87.06 108 LEU A O 1
ATOM 836 N N . GLY A 1 109 ? -12.689 -13.187 22.470 1.00 84.75 109 GLY A N 1
ATOM 837 C CA . GLY A 1 109 ? -13.488 -12.228 23.240 1.00 84.75 109 GLY A CA 1
ATOM 838 C C . GLY A 1 109 ? -13.495 -10.806 22.673 1.00 84.75 109 GLY A C 1
ATOM 839 O O . GLY A 1 109 ? -13.978 -9.893 23.339 1.00 84.75 109 GLY A O 1
ATOM 840 N N . ALA A 1 110 ? -12.969 -10.602 21.463 1.00 80.44 110 ALA A N 1
ATOM 841 C CA . ALA A 1 110 ? -12.963 -9.307 20.792 1.00 80.44 110 ALA A CA 1
ATOM 842 C C . ALA A 1 110 ? -14.170 -9.159 19.849 1.00 80.44 110 ALA A C 1
ATOM 844 O O . ALA A 1 110 ? -14.587 -10.108 19.185 1.00 80.44 110 ALA A O 1
ATOM 845 N N . ASP A 1 111 ? -14.724 -7.948 19.778 1.00 82.62 111 ASP A N 1
ATOM 846 C CA . ASP A 1 111 ? -15.856 -7.606 18.911 1.00 82.62 111 ASP A CA 1
ATOM 847 C C . ASP A 1 111 ? -15.347 -7.103 17.554 1.00 82.62 111 ASP A C 1
ATOM 849 O O . ASP A 1 111 ? -14.454 -6.262 17.509 1.00 82.62 111 ASP A O 1
ATOM 853 N N . TYR A 1 112 ? -15.920 -7.580 16.448 1.00 75.56 112 TYR A N 1
ATOM 854 C CA . TYR A 1 112 ? -15.591 -7.147 15.086 1.00 75.56 112 TYR A CA 1
ATOM 855 C C . TYR A 1 112 ? -16.270 -5.828 14.680 1.00 75.56 112 TYR A C 1
ATOM 857 O O . TYR A 1 112 ? -16.010 -5.322 13.587 1.00 75.56 112 TYR A O 1
ATOM 865 N N . ARG A 1 113 ? -17.103 -5.227 15.543 1.00 77.69 113 ARG A N 1
ATOM 866 C CA . ARG A 1 113 ? -17.736 -3.912 15.322 1.00 77.69 113 ARG A CA 1
ATOM 867 C C . ARG A 1 113 ? -16.750 -2.792 14.998 1.00 77.69 113 ARG A C 1
ATOM 869 O O . ARG A 1 113 ? -17.124 -1.882 14.266 1.00 77.69 113 ARG A O 1
ATOM 876 N N . PHE A 1 114 ? -15.484 -2.909 15.411 1.00 72.25 114 PHE A N 1
ATOM 877 C CA . PHE A 1 114 ? -14.433 -1.964 15.009 1.00 72.25 114 PHE A CA 1
ATOM 878 C C . PHE A 1 114 ? -14.291 -1.831 13.481 1.00 72.25 114 PHE A C 1
ATOM 880 O O . PHE A 1 114 ? -13.858 -0.788 12.996 1.00 72.25 114 PHE A O 1
ATOM 887 N N . LEU A 1 115 ? -14.655 -2.864 12.707 1.00 72.12 115 LEU A N 1
ATOM 888 C CA . LEU A 1 115 ? -14.603 -2.833 11.243 1.00 72.12 115 LEU A CA 1
ATOM 889 C C . LEU A 1 115 ? -15.611 -1.842 10.655 1.00 72.12 115 LEU A C 1
ATOM 891 O O . LEU A 1 115 ? -15.305 -1.195 9.653 1.00 72.12 115 LEU A O 1
ATOM 895 N N . ALA A 1 116 ? -16.781 -1.693 11.280 1.00 75.94 116 ALA A N 1
ATOM 896 C CA . ALA A 1 116 ? -17.829 -0.778 10.830 1.00 75.94 116 ALA A CA 1
ATOM 897 C C . ALA A 1 116 ? -17.434 0.695 11.021 1.00 75.94 116 ALA A C 1
ATOM 899 O O . ALA A 1 116 ? -17.856 1.560 10.254 1.00 75.94 116 ALA A O 1
ATOM 900 N N . ASP A 1 117 ? -16.571 0.975 11.997 1.00 77.88 117 ASP A N 1
ATOM 901 C CA . ASP A 1 117 ? -16.082 2.327 12.265 1.00 77.88 117 ASP A CA 1
ATOM 902 C C . ASP A 1 117 ? -14.939 2.753 11.338 1.00 77.88 117 ASP A C 1
ATOM 904 O O . ASP A 1 117 ? -14.562 3.930 11.315 1.00 77.88 117 ASP A O 1
ATOM 908 N N . THR A 1 118 ? -14.413 1.830 10.526 1.00 76.69 118 THR A N 1
ATOM 909 C CA . THR A 1 118 ? -13.346 2.151 9.580 1.00 76.69 118 THR A CA 1
ATOM 910 C C . THR A 1 118 ? -13.835 3.121 8.500 1.00 76.69 118 THR A C 1
ATOM 912 O O . THR A 1 118 ? -14.970 3.014 8.030 1.00 76.6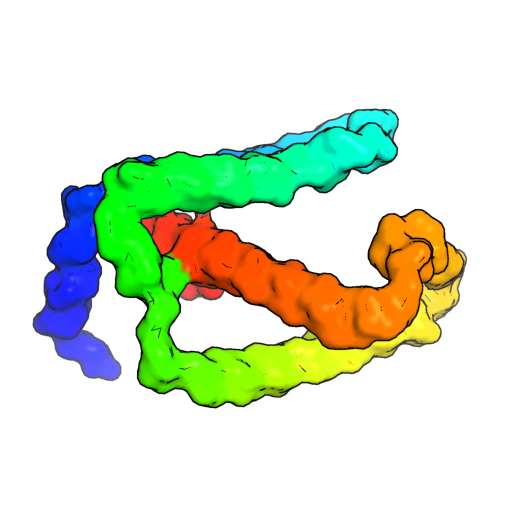9 118 THR A O 1
ATOM 915 N N . PRO A 1 119 ? -12.977 4.046 8.028 1.00 74.44 119 PRO A N 1
ATOM 916 C CA . PRO A 1 119 ? -13.333 4.953 6.937 1.00 74.44 119 PRO A CA 1
ATOM 917 C C . PRO A 1 119 ? -13.837 4.223 5.685 1.00 74.44 119 PRO A C 1
ATOM 919 O O . PRO A 1 119 ? -14.757 4.694 5.029 1.00 74.44 119 PRO A O 1
ATOM 922 N N . HIS A 1 120 ? -13.280 3.045 5.391 1.00 73.75 120 HIS A N 1
ATOM 923 C CA . HIS A 1 120 ? -13.654 2.230 4.236 1.00 73.75 120 HIS A CA 1
ATOM 924 C C . HIS A 1 120 ? -15.081 1.674 4.350 1.00 73.75 120 HIS A C 1
ATOM 926 O O . HIS A 1 120 ? -15.818 1.703 3.372 1.00 73.75 120 HIS A O 1
ATOM 932 N N . ALA A 1 121 ? -15.512 1.245 5.541 1.00 79.25 121 ALA A N 1
ATOM 933 C CA . ALA A 1 121 ? -16.870 0.741 5.760 1.00 79.25 121 ALA A CA 1
ATOM 934 C C . ALA A 1 121 ? -17.958 1.822 5.610 1.00 79.25 121 ALA A C 1
ATOM 936 O O . ALA A 1 121 ? -19.125 1.494 5.404 1.00 79.25 121 ALA A O 1
ATOM 937 N N . LYS A 1 122 ? -17.578 3.105 5.677 1.00 84.31 122 LYS A N 1
ATOM 938 C CA . LYS A 1 122 ? -18.483 4.252 5.500 1.00 84.31 122 LYS A CA 1
ATOM 939 C C . LYS A 1 122 ? -18.664 4.659 4.030 1.00 84.31 122 LYS A C 1
ATOM 941 O O . LYS A 1 122 ? -19.512 5.499 3.737 1.00 84.31 122 LYS A O 1
ATOM 946 N N . ILE A 1 123 ? -17.884 4.091 3.105 1.00 83.19 123 ILE A N 1
ATOM 947 C CA . ILE A 1 123 ? -17.971 4.384 1.666 1.00 83.19 123 ILE A CA 1
ATOM 948 C C . ILE A 1 123 ? -19.107 3.552 1.040 1.00 83.19 123 ILE A C 1
ATOM 950 O O . ILE A 1 123 ? -19.214 2.359 1.330 1.00 83.19 123 ILE A O 1
ATOM 954 N N . PRO A 1 124 ? -19.937 4.126 0.143 1.00 88.06 124 PRO A N 1
ATOM 955 C CA . PRO A 1 124 ? -20.975 3.374 -0.559 1.00 88.06 124 PRO A CA 1
ATOM 956 C C . PRO A 1 124 ? -20.425 2.136 -1.277 1.00 88.06 124 PRO A C 1
ATOM 958 O O . PRO A 1 124 ? -19.437 2.222 -2.008 1.00 88.06 124 PRO A O 1
ATOM 961 N N . LEU A 1 125 ? -21.109 0.995 -1.132 1.00 85.50 125 LEU A N 1
ATOM 962 C CA . LEU A 1 125 ? -20.648 -0.299 -1.652 1.00 85.50 125 LEU A CA 1
ATOM 963 C C . LEU A 1 125 ? -20.346 -0.270 -3.158 1.00 85.50 125 LEU A C 1
ATOM 965 O O . LEU A 1 125 ? -19.324 -0.801 -3.576 1.00 85.50 125 LEU A O 1
ATOM 969 N N . LEU A 1 126 ? -21.193 0.389 -3.955 1.00 86.81 126 LEU A N 1
ATOM 970 C CA . LEU A 1 126 ? -21.032 0.514 -5.414 1.00 86.81 126 LEU A CA 1
ATOM 971 C C . LEU A 1 126 ? -19.799 1.331 -5.829 1.00 86.81 12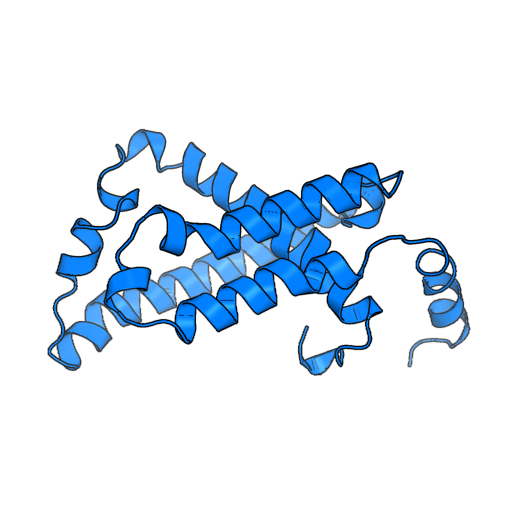6 LEU A C 1
ATOM 973 O O . LEU A 1 126 ? -19.315 1.213 -6.952 1.00 86.81 126 LEU A O 1
ATOM 977 N N . LEU A 1 127 ? -19.311 2.196 -4.939 1.00 83.81 127 LEU A N 1
ATOM 978 C CA . LEU A 1 127 ? -18.090 2.959 -5.163 1.00 83.81 127 LEU A CA 1
ATOM 979 C C . LEU A 1 127 ? -16.873 2.176 -4.654 1.00 83.81 127 LEU A C 1
ATOM 981 O O . LEU A 1 127 ? -15.832 2.144 -5.313 1.00 83.81 127 LEU A O 1
ATOM 985 N N . MET A 1 128 ? -17.021 1.502 -3.509 1.00 83.56 128 MET A N 1
ATOM 986 C CA . MET A 1 128 ? -15.975 0.657 -2.940 1.00 83.56 128 MET A CA 1
ATOM 987 C C . MET A 1 128 ? -15.633 -0.520 -3.867 1.00 83.56 128 MET A C 1
ATOM 989 O O . MET A 1 128 ? -14.458 -0.774 -4.144 1.00 83.56 128 MET A O 1
ATOM 993 N N . LEU A 1 129 ? -16.661 -1.180 -4.404 1.00 84.94 129 LEU A N 1
ATOM 994 C CA . LEU A 1 129 ? -16.572 -2.287 -5.346 1.00 84.94 129 LEU A CA 1
ATOM 995 C C . LEU A 1 129 ? -17.165 -1.865 -6.705 1.00 84.94 129 LEU A C 1
ATOM 997 O O . LEU A 1 129 ? -18.359 -1.581 -6.764 1.00 84.94 129 LEU A O 1
ATOM 1001 N N . PRO A 1 130 ? -16.395 -1.865 -7.812 1.00 79.88 130 PRO A N 1
ATOM 1002 C CA . PRO A 1 130 ? -15.008 -2.329 -7.955 1.00 79.88 130 PRO A CA 1
ATOM 1003 C C . PRO A 1 130 ? -13.940 -1.225 -7.845 1.00 79.88 130 PRO A C 1
ATOM 1005 O O . PRO A 1 130 ? -12.750 -1.534 -7.786 1.00 79.88 130 PRO A O 1
ATOM 1008 N N . TRP A 1 131 ? -14.336 0.049 -7.867 1.00 85.31 131 TRP A N 1
ATOM 1009 C CA . TRP A 1 131 ? -13.443 1.145 -8.249 1.00 85.31 131 TRP A CA 1
ATOM 1010 C C . TRP A 1 131 ? -12.342 1.438 -7.228 1.00 85.31 131 TRP A C 1
ATOM 1012 O O . TRP A 1 131 ? -11.166 1.449 -7.593 1.00 85.31 131 TRP A O 1
ATOM 1022 N N . PHE A 1 132 ? -12.692 1.635 -5.953 1.00 83.81 132 PHE A N 1
ATOM 1023 C CA . PHE A 1 132 ? -11.687 1.909 -4.918 1.00 83.81 132 PHE A CA 1
ATOM 1024 C C . PHE A 1 132 ? -10.782 0.709 -4.667 1.00 83.81 132 PHE A C 1
ATOM 1026 O O . PHE A 1 132 ? -9.576 0.892 -4.535 1.00 83.81 132 PHE A O 1
ATOM 1033 N N . ILE A 1 133 ? -11.331 -0.508 -4.646 1.00 83.69 133 ILE A N 1
ATOM 1034 C CA . ILE A 1 133 ? -10.524 -1.724 -4.485 1.00 83.69 133 ILE A CA 1
ATOM 1035 C C . ILE A 1 133 ? -9.502 -1.833 -5.617 1.00 83.69 133 ILE A C 1
ATOM 1037 O O . ILE A 1 133 ? -8.322 -2.047 -5.348 1.00 83.69 133 ILE A O 1
ATOM 1041 N N . LEU A 1 134 ? -9.923 -1.632 -6.868 1.00 85.88 134 LEU A N 1
ATOM 1042 C CA . LEU A 1 134 ? -9.018 -1.687 -8.013 1.00 85.88 134 LEU A CA 1
ATOM 1043 C C . LEU A 1 134 ? -7.945 -0.593 -7.942 1.00 85.88 134 LEU A C 1
ATOM 1045 O O . LEU A 1 134 ? -6.767 -0.871 -8.163 1.00 85.88 134 LEU A O 1
ATOM 1049 N N . MET A 1 135 ? -8.338 0.637 -7.607 1.00 87.69 135 MET A N 1
ATOM 1050 C CA . MET A 1 135 ? -7.420 1.767 -7.462 1.00 87.69 135 MET A CA 1
ATOM 1051 C C . MET A 1 135 ? -6.382 1.517 -6.362 1.00 87.69 135 MET A C 1
ATOM 1053 O O . MET A 1 135 ? -5.187 1.684 -6.599 1.00 87.69 135 MET A O 1
ATOM 1057 N N . ILE A 1 136 ? -6.825 1.103 -5.171 1.00 84.69 136 ILE A N 1
ATOM 1058 C CA . ILE A 1 136 ? -5.946 0.813 -4.035 1.00 84.69 136 ILE A CA 1
ATOM 1059 C C . ILE A 1 136 ? -5.023 -0.351 -4.386 1.00 84.69 136 ILE A C 1
ATOM 1061 O O . ILE A 1 136 ? -3.816 -0.227 -4.205 1.00 84.69 136 ILE A O 1
ATOM 1065 N N . ALA A 1 137 ? -5.553 -1.441 -4.947 1.00 84.56 137 ALA A N 1
ATOM 1066 C CA . ALA A 1 137 ? -4.748 -2.587 -5.354 1.00 84.56 137 ALA A CA 1
ATOM 1067 C C . ALA A 1 137 ? -3.661 -2.184 -6.360 1.00 84.56 137 ALA A C 1
ATOM 1069 O O . ALA A 1 137 ? -2.503 -2.548 -6.180 1.00 84.56 137 ALA A O 1
ATOM 1070 N N . ALA A 1 138 ? -3.996 -1.373 -7.369 1.00 85.94 138 ALA A N 1
ATOM 1071 C CA . ALA A 1 138 ? -3.022 -0.879 -8.337 1.00 85.94 138 ALA A CA 1
ATOM 1072 C C . ALA A 1 138 ? -1.955 0.018 -7.687 1.00 85.94 138 ALA A C 1
ATOM 1074 O O . ALA A 1 138 ? -0.768 -0.134 -7.967 1.00 85.94 138 ALA A O 1
ATOM 1075 N N . MET A 1 139 ? -2.355 0.937 -6.806 1.00 87.31 139 MET A N 1
ATOM 1076 C CA . MET A 1 139 ? -1.429 1.837 -6.115 1.00 87.31 139 MET A CA 1
ATOM 1077 C C . MET A 1 139 ? -0.492 1.096 -5.153 1.00 87.31 139 MET A C 1
ATOM 1079 O O . MET A 1 139 ? 0.709 1.370 -5.142 1.00 87.31 139 MET A O 1
ATOM 1083 N N . VAL A 1 140 ? -1.019 0.145 -4.377 1.00 85.75 140 VAL A N 1
ATOM 1084 C CA . VAL A 1 140 ? -0.235 -0.711 -3.475 1.00 85.75 140 VAL A CA 1
ATOM 1085 C C . VAL A 1 140 ? 0.737 -1.556 -4.284 1.00 85.75 140 VAL A C 1
ATOM 1087 O O . VAL A 1 140 ? 1.916 -1.586 -3.961 1.00 85.75 140 VAL A O 1
ATOM 1090 N N . GLU A 1 141 ? 0.285 -2.177 -5.369 1.00 86.62 141 GLU A N 1
ATOM 1091 C CA . GLU A 1 141 ? 1.129 -2.999 -6.235 1.00 86.62 141 GLU A CA 1
ATOM 1092 C C . GLU A 1 141 ? 2.282 -2.192 -6.854 1.00 86.62 141 GLU A C 1
ATOM 1094 O O . GLU A 1 141 ? 3.440 -2.618 -6.834 1.00 86.62 141 GLU A O 1
ATOM 1099 N N . LEU A 1 142 ? 1.984 -0.992 -7.362 1.00 86.88 142 LEU A N 1
ATOM 1100 C CA . LEU A 1 142 ? 2.986 -0.083 -7.921 1.00 86.88 142 LEU A CA 1
ATOM 1101 C C . LEU A 1 142 ? 4.010 0.355 -6.873 1.00 86.88 142 LEU A C 1
ATOM 1103 O O . LEU A 1 142 ? 5.208 0.397 -7.157 1.00 86.88 142 LEU A O 1
ATOM 1107 N N . ASN A 1 143 ? 3.547 0.690 -5.670 1.00 89.44 143 ASN A N 1
ATOM 1108 C CA . ASN A 1 143 ? 4.407 1.210 -4.620 1.00 89.44 143 ASN A CA 1
ATOM 1109 C C . ASN A 1 143 ? 5.219 0.109 -3.924 1.00 89.44 143 ASN A C 1
ATOM 1111 O O . ASN A 1 143 ? 6.439 0.218 -3.847 1.00 89.44 143 ASN A O 1
ATOM 1115 N N . PHE A 1 144 ? 4.573 -0.966 -3.470 1.00 85.19 144 PHE A N 1
ATOM 1116 C CA . PHE A 1 144 ? 5.233 -2.065 -2.769 1.00 85.19 144 PHE A CA 1
ATOM 1117 C C . PHE A 1 144 ? 6.066 -2.920 -3.712 1.00 85.19 144 PHE A C 1
ATOM 1119 O O . PHE A 1 144 ? 7.284 -2.995 -3.562 1.00 85.19 144 PHE A O 1
ATOM 1126 N N . ARG A 1 145 ? 5.431 -3.565 -4.694 1.00 82.06 145 ARG A N 1
ATOM 1127 C CA . ARG A 1 145 ? 6.134 -4.526 -5.546 1.00 82.06 145 ARG A CA 1
ATOM 1128 C C . ARG A 1 145 ? 6.985 -3.825 -6.597 1.00 82.06 145 ARG A C 1
ATOM 1130 O O . ARG A 1 145 ? 8.126 -4.221 -6.817 1.00 82.06 145 ARG A O 1
ATOM 1137 N N . GLY A 1 146 ? 6.447 -2.779 -7.222 1.00 82.62 146 GLY A N 1
ATOM 1138 C CA . GLY A 1 146 ? 7.146 -2.042 -8.276 1.00 82.62 146 GLY A CA 1
ATOM 1139 C C . GLY A 1 146 ? 8.330 -1.217 -7.764 1.00 82.62 146 GLY A C 1
ATOM 1140 O O . GLY A 1 146 ? 9.407 -1.247 -8.360 1.00 82.62 146 GLY A O 1
ATOM 1141 N N . PHE A 1 147 ? 8.145 -0.479 -6.668 1.00 87.81 147 PHE A N 1
ATOM 1142 C CA . PHE A 1 147 ? 9.151 0.455 -6.158 1.00 87.81 147 PHE A CA 1
ATOM 1143 C C . PHE A 1 147 ? 9.902 -0.071 -4.934 1.00 87.81 147 PHE A C 1
ATOM 1145 O O . PHE A 1 147 ? 11.106 -0.300 -5.036 1.00 87.81 147 PHE A O 1
ATOM 1152 N N . LEU A 1 148 ? 9.226 -0.297 -3.805 1.00 87.00 148 LEU A N 1
ATOM 1153 C CA . LEU A 1 148 ? 9.875 -0.642 -2.537 1.00 87.00 148 LEU A CA 1
ATOM 1154 C C . LEU A 1 148 ? 10.712 -1.913 -2.650 1.00 87.00 148 LEU A C 1
ATOM 1156 O O . LEU A 1 148 ? 11.918 -1.865 -2.427 1.00 87.00 148 LEU A O 1
ATOM 1160 N N . LEU A 1 149 ? 10.104 -3.027 -3.054 1.00 84.94 149 LEU A N 1
ATOM 1161 C CA . LEU A 1 149 ? 10.766 -4.328 -3.101 1.00 84.94 149 LEU A CA 1
ATOM 1162 C C . LEU A 1 149 ? 11.979 -4.322 -4.038 1.00 84.94 149 LEU A C 1
ATOM 1164 O O . LEU A 1 149 ? 13.068 -4.749 -3.659 1.00 84.94 149 LEU A O 1
ATOM 1168 N N . GLY A 1 150 ? 11.811 -3.769 -5.243 1.00 83.94 150 GLY A N 1
ATOM 1169 C CA . GLY A 1 150 ? 12.882 -3.691 -6.235 1.00 83.94 150 GLY A CA 1
ATOM 1170 C C . GLY A 1 150 ? 14.083 -2.864 -5.768 1.00 83.94 150 GLY A C 1
ATOM 1171 O O . GLY A 1 150 ? 15.224 -3.221 -6.064 1.00 83.94 150 GLY A O 1
ATOM 1172 N N . ARG A 1 151 ? 13.855 -1.779 -5.017 1.00 88.56 151 ARG A N 1
ATOM 1173 C CA . ARG A 1 151 ? 14.944 -0.938 -4.499 1.00 88.56 151 ARG A CA 1
ATOM 1174 C C . ARG A 1 151 ? 15.570 -1.497 -3.234 1.00 88.56 151 ARG A C 1
ATOM 1176 O O . ARG A 1 151 ? 16.784 -1.440 -3.099 1.00 88.56 151 ARG A O 1
ATOM 1183 N N . LEU A 1 152 ? 14.772 -2.072 -2.342 1.00 85.88 152 LEU A N 1
ATOM 1184 C CA . LEU A 1 152 ? 15.257 -2.737 -1.137 1.00 85.88 152 LEU A CA 1
ATOM 1185 C C . LEU A 1 152 ? 16.188 -3.909 -1.482 1.00 85.88 152 LEU A C 1
ATOM 1187 O O . LEU A 1 152 ? 17.282 -3.997 -0.927 1.00 85.88 152 LEU A O 1
ATOM 1191 N N . LEU A 1 153 ? 15.821 -4.727 -2.474 1.00 82.19 153 LEU A N 1
ATOM 1192 C CA . LEU A 1 153 ? 16.707 -5.750 -3.040 1.00 82.19 153 LEU A CA 1
ATOM 1193 C C . LEU A 1 153 ? 18.006 -5.145 -3.591 1.00 82.19 153 LEU A C 1
ATOM 1195 O O . LEU A 1 153 ? 19.089 -5.662 -3.335 1.00 82.19 153 LEU A O 1
ATOM 1199 N N . GLY A 1 154 ? 17.914 -4.019 -4.305 1.00 79.94 154 GLY A N 1
ATOM 1200 C CA . GLY A 1 154 ? 19.086 -3.310 -4.825 1.00 79.94 154 GLY A CA 1
ATOM 1201 C C . GLY A 1 154 ? 19.995 -2.686 -3.767 1.00 79.94 154 GLY A C 1
ATOM 1202 O O . GLY A 1 154 ? 21.175 -2.484 -4.031 1.00 79.94 154 GLY A O 1
ATOM 1203 N N . LEU A 1 155 ? 19.471 -2.413 -2.572 1.00 82.06 155 LEU A N 1
ATOM 1204 C CA . LEU A 1 155 ? 20.236 -1.930 -1.421 1.00 82.06 155 LEU A CA 1
ATOM 1205 C C . LEU A 1 155 ? 20.866 -3.071 -0.602 1.00 82.06 155 LEU A C 1
ATOM 1207 O O . LEU A 1 155 ? 21.539 -2.798 0.389 1.00 82.06 155 LEU A O 1
ATOM 1211 N N . GLY A 1 156 ? 20.675 -4.331 -1.009 1.00 73.62 156 GLY A N 1
ATOM 1212 C CA . GLY A 1 156 ? 21.302 -5.492 -0.378 1.00 73.62 156 GLY A CA 1
ATOM 1213 C C . GLY A 1 156 ? 20.446 -6.204 0.670 1.00 73.62 156 GLY A C 1
ATOM 1214 O O . GLY A 1 156 ? 20.994 -6.963 1.468 1.00 73.62 156 GLY A O 1
ATOM 1215 N N . LEU A 1 157 ? 19.120 -6.007 0.686 1.00 66.12 157 LEU A N 1
ATOM 1216 C CA . LEU A 1 157 ? 18.254 -6.888 1.476 1.00 66.12 157 LEU A CA 1
ATOM 1217 C C . LEU A 1 157 ? 18.332 -8.325 0.923 1.00 66.12 157 LEU A C 1
ATOM 1219 O O . LEU A 1 157 ? 18.221 -8.512 -0.293 1.00 66.12 157 LEU A O 1
ATOM 1223 N N . PRO A 1 158 ? 18.522 -9.345 1.784 1.00 56.19 158 PRO A N 1
ATOM 1224 C CA . PRO A 1 158 ? 18.584 -10.734 1.354 1.00 56.19 158 PRO A CA 1
ATOM 1225 C C . PRO A 1 158 ? 17.326 -11.106 0.573 1.00 56.19 158 PRO A C 1
ATOM 1227 O O . PRO A 1 158 ? 16.213 -10.842 1.025 1.00 56.19 158 PRO A O 1
ATOM 1230 N N . SER A 1 159 ? 17.488 -11.801 -0.553 1.00 52.44 159 SER A N 1
ATOM 1231 C CA . SER A 1 159 ? 16.375 -12.249 -1.401 1.00 52.44 159 SER A CA 1
ATOM 1232 C C . SER A 1 159 ? 15.384 -13.186 -0.698 1.00 52.44 159 SER A C 1
ATOM 1234 O O . SER A 1 159 ? 14.324 -13.455 -1.239 1.00 52.44 159 SER A O 1
ATOM 1236 N N . ALA A 1 160 ? 15.727 -13.699 0.488 1.00 48.19 160 ALA A N 1
ATOM 1237 C CA . ALA A 1 160 ? 14.847 -14.509 1.330 1.00 48.19 160 ALA A CA 1
ATOM 1238 C C . ALA A 1 160 ? 13.812 -13.683 2.125 1.00 48.19 160 ALA A C 1
ATOM 1240 O O . ALA A 1 160 ? 12.879 -14.259 2.675 1.00 48.19 160 ALA A O 1
ATOM 1241 N N . LEU A 1 161 ? 13.985 -12.358 2.210 1.00 44.91 161 LEU A N 1
ATOM 1242 C CA . LEU A 1 161 ? 13.063 -11.420 2.868 1.00 44.91 161 LEU A CA 1
ATOM 1243 C C . LEU A 1 161 ? 12.205 -10.628 1.860 1.00 44.91 161 LEU A C 1
ATOM 1245 O O . LEU A 1 161 ? 11.507 -9.698 2.265 1.00 44.91 161 LEU A O 1
ATOM 1249 N N . ALA A 1 162 ? 12.286 -10.969 0.569 1.00 45.28 162 ALA A N 1
ATOM 1250 C CA . ALA A 1 162 ? 11.613 -10.301 -0.543 1.00 45.28 162 ALA A CA 1
ATOM 1251 C C . ALA A 1 162 ? 10.573 -11.210 -1.209 1.00 45.28 162 ALA A C 1
ATOM 1253 O O . ALA A 1 162 ? 9.538 -10.672 -1.661 1.00 45.28 162 ALA A O 1
#

Secondary structure (DSSP, 8-state):
---HHHHHHTSTTTTT---GGGGHHHHHHHHHHHHS-HHHHHSHHHHHHHHHHHHHHHHHHHHHSS-HHHHTT--GGGHHHHHHHHHHHHHHHHHHHHHIIIIIHHHTT--GGGGTTSTGGGS-HHHIIIIIHHHHHHHHIIIIIIIIIHHHHHTT--GGG-

Radius of gyration: 19.13 Å; chains: 1; bounding box: 48×37×44 Å

Foldseek 3Di:
DDDVVVVVVVPPVLPPQPLLVLLCQLVVLVVVLVVDDPVQVPDPCSVCRSVVSLVVSLVVSPVVDPPLCVQLVVDPVCVVVCVVVCVVVVVVVVVVVCCCLPPVCVVVVHDSCVVCVDPLVVDDPVCSPPPVVVVVVVSCSSRVRRRNVSSCVSVPDPPVVD